Protein AF-A0A2V9TI73-F1 (afdb_monomer)

Solvent-accessible surface area (backbone atoms only — not comparable to full-atom values): 5571 Å² total; per-residue (Å²): 133,78,66,51,72,51,78,43,56,28,33,26,72,39,70,44,74,49,95,47,93,90,48,72,43,28,33,32,33,39,36,72,90,42,59,89,93,68,23,70,47,79,42,69,47,70,43,65,48,101,84,69,46,82,39,68,85,54,65,71,39,80,46,76,47,78,48,77,45,77,76,68,88,75,76,79,80,82,90,79,79,85,73,81,79,134

Foldseek 3Di:
DDKDKDKFKKFQADWADDPDPPDAIWTWIATPPDDPVPRIDIDRQWDADPVRDTDGDDHGDIDMDMDIDDDDPDDDPPPDDPDDDD

Sequence (86 aa):
MKRAHKTLRAKVRKIIRPAYPTQPEKAEISIDEADDLYREIRIENRLMDEKGKEARLKQGAEVEVQIEAIRKPQEARHENATLPLL

Radius of gyration: 20.2 Å; Cα contacts (8 Å, |Δi|>4): 136; chains: 1; bounding box: 63×37×34 Å

pLDDT: mean 87.52, std 14.77, range [51.0, 98.31]

Nearest PDB structures (foldseek):
  8hl4-assembly1_S28E  TM=5.177E-01  e=6.382E-01  Sulfolobus acidocaldarius DSM 639
  1x6o-assembly1_A  TM=5.753E-01  e=8.424E-01  Leishmania braziliensis
  1xtd-assembly1_A  TM=5.882E-01  e=1.552E+00  Leishmania mexicana
  6ip6-assembly1_2S  TM=1.530E-01  e=1.389E+00  Homo sapiens
  4h44-assembly1_C  TM=3.262E-01  e=9.172E+00  Nostoc sp. PCC 7120 = FACHB-418

Structure (mmCIF, N/CA/C/O backbone):
data_AF-A0A2V9TI73-F1
#
_entry.id   AF-A0A2V9TI73-F1
#
loop_
_atom_site.group_PDB
_atom_site.id
_atom_site.type_symbol
_atom_site.label_atom_id
_atom_site.label_alt_id
_atom_site.label_comp_id
_atom_site.label_asym_id
_atom_site.label_entity_id
_atom_site.label_seq_id
_atom_site.pdbx_PDB_ins_code
_atom_site.Cartn_x
_atom_site.Cartn_y
_atom_site.Cartn_z
_atom_site.occupancy
_atom_site.B_iso_or_equiv
_atom_site.auth_seq_id
_atom_site.auth_comp_id
_atom_site.auth_asym_id
_atom_site.auth_atom_id
_atom_site.pdbx_PDB_model_num
ATOM 1 N N . MET A 1 1 ? 19.196 18.977 -10.211 1.00 59.56 1 MET A N 1
ATOM 2 C CA . MET A 1 1 ? 19.279 17.497 -10.134 1.00 59.56 1 MET A CA 1
ATOM 3 C C . MET A 1 1 ? 18.170 16.908 -10.991 1.00 59.56 1 MET A C 1
ATOM 5 O O . MET A 1 1 ? 17.027 17.299 -10.796 1.00 59.56 1 MET A O 1
ATOM 9 N N . LYS A 1 2 ? 18.472 16.023 -11.950 1.00 63.78 2 LYS A N 1
ATOM 10 C CA . LYS A 1 2 ? 17.419 15.323 -12.708 1.00 63.78 2 LYS A CA 1
ATOM 11 C C . LYS A 1 2 ? 16.795 14.255 -11.800 1.00 63.78 2 LYS A C 1
ATOM 13 O O . LYS A 1 2 ? 17.514 13.364 -11.351 1.00 63.78 2 LYS A O 1
ATOM 18 N N . ARG A 1 3 ? 15.497 14.371 -11.511 1.00 79.31 3 ARG A N 1
ATOM 19 C CA . ARG A 1 3 ? 14.704 13.345 -10.816 1.00 79.31 3 ARG A CA 1
ATOM 20 C C . ARG A 1 3 ? 14.026 12.477 -11.870 1.00 79.31 3 ARG A C 1
ATOM 22 O O . ARG A 1 3 ? 13.408 13.015 -12.785 1.00 79.31 3 ARG A O 1
ATOM 29 N N . ALA A 1 4 ? 14.180 11.163 -11.772 1.00 88.75 4 ALA A N 1
ATOM 30 C CA . ALA A 1 4 ? 13.349 10.249 -12.548 1.00 88.75 4 ALA A CA 1
ATOM 31 C C . ALA A 1 4 ? 12.104 9.936 -11.715 1.00 88.75 4 ALA A C 1
ATOM 33 O O . ALA A 1 4 ? 12.226 9.733 -10.509 1.00 88.75 4 ALA A O 1
ATOM 34 N N . HIS A 1 5 ? 10.930 9.933 -12.340 1.00 93.69 5 HIS A N 1
ATOM 35 C CA . HIS A 1 5 ? 9.674 9.634 -11.663 1.00 93.69 5 HIS A CA 1
ATOM 36 C C . HIS A 1 5 ? 8.812 8.701 -12.514 1.00 93.69 5 HIS A C 1
ATOM 38 O O . HIS A 1 5 ? 8.959 8.665 -13.738 1.00 93.69 5 HIS A O 1
ATOM 44 N N . LYS A 1 6 ? 7.933 7.937 -11.864 1.00 94.38 6 LYS A N 1
ATOM 45 C CA . LYS A 1 6 ? 6.913 7.104 -12.512 1.00 94.38 6 LYS A CA 1
ATOM 46 C C . LYS A 1 6 ? 5.684 7.026 -11.609 1.00 94.38 6 LYS A C 1
ATOM 48 O O . LYS A 1 6 ? 5.838 6.792 -10.414 1.00 94.38 6 LYS A O 1
ATOM 53 N N . THR A 1 7 ? 4.496 7.178 -12.186 1.00 95.88 7 THR A N 1
ATOM 54 C CA . THR A 1 7 ? 3.217 6.934 -11.505 1.00 95.88 7 THR A CA 1
ATOM 55 C C . THR A 1 7 ? 2.637 5.622 -12.013 1.00 95.88 7 THR A C 1
ATOM 57 O O . THR A 1 7 ? 2.660 5.369 -13.219 1.00 95.88 7 THR A O 1
ATOM 60 N N . LEU A 1 8 ? 2.164 4.781 -11.100 1.00 95.75 8 LEU A N 1
ATOM 61 C CA . LEU A 1 8 ? 1.592 3.468 -11.388 1.00 95.75 8 LEU A CA 1
ATOM 62 C C . LEU A 1 8 ? 0.181 3.388 -10.824 1.00 95.75 8 LEU A C 1
ATOM 64 O O . LEU A 1 8 ? -0.077 3.908 -9.733 1.00 95.75 8 LEU A O 1
ATOM 68 N N . ARG A 1 9 ? -0.714 2.723 -11.553 1.00 97.44 9 ARG A N 1
ATOM 69 C CA . ARG A 1 9 ? -2.067 2.467 -11.066 1.00 97.44 9 ARG A CA 1
ATOM 70 C C . ARG A 1 9 ? -2.035 1.261 -10.153 1.00 97.44 9 ARG A C 1
ATOM 72 O O . ARG A 1 9 ? -1.280 0.309 -10.366 1.00 97.44 9 ARG A O 1
ATOM 79 N N . ALA A 1 10 ? -2.823 1.333 -9.096 1.00 97.44 10 ALA A N 1
ATOM 80 C CA . ALA A 1 10 ? -2.838 0.288 -8.107 1.00 97.44 10 ALA A CA 1
ATOM 81 C C . ALA A 1 10 ? -4.165 0.234 -7.362 1.00 97.44 10 ALA A C 1
ATOM 83 O O . ALA A 1 10 ? -4.934 1.193 -7.307 1.00 97.44 10 ALA A O 1
ATOM 84 N N . LYS A 1 11 ? -4.389 -0.903 -6.711 1.00 97.75 11 LYS A N 1
ATOM 85 C CA . LYS A 1 11 ? -5.596 -1.162 -5.939 1.00 97.75 11 LYS A CA 1
ATOM 86 C C . LYS A 1 11 ? -5.256 -1.724 -4.575 1.00 97.75 11 LYS A C 1
ATOM 88 O O . LYS A 1 11 ? -4.403 -2.602 -4.434 1.00 97.75 11 LYS A O 1
ATOM 93 N N . VAL A 1 12 ? -5.971 -1.268 -3.552 1.00 98.06 12 VAL A N 1
ATOM 94 C CA . VAL A 1 12 ? -5.862 -1.830 -2.203 1.00 98.06 12 VAL A CA 1
ATOM 95 C C . VAL A 1 12 ? -6.493 -3.221 -2.199 1.00 98.06 12 VAL A C 1
ATOM 97 O O . VAL A 1 12 ? -7.716 -3.366 -2.148 1.00 98.06 12 VAL A O 1
ATOM 100 N N . ARG A 1 13 ? -5.664 -4.264 -2.248 1.00 97.62 13 ARG A N 1
ATOM 101 C CA . ARG A 1 13 ? -6.105 -5.662 -2.301 1.00 97.62 13 ARG A CA 1
ATOM 102 C C . ARG A 1 13 ? -6.677 -6.112 -0.962 1.00 97.62 13 ARG A C 1
ATOM 104 O O . ARG A 1 13 ? -7.719 -6.766 -0.925 1.00 97.62 13 ARG A O 1
ATOM 111 N N . LYS A 1 14 ? -6.005 -5.765 0.139 1.00 97.69 14 LYS A N 1
ATOM 112 C CA . LYS A 1 14 ? -6.377 -6.222 1.480 1.00 97.69 14 LYS A CA 1
ATOM 113 C C . LYS A 1 14 ? -5.918 -5.254 2.562 1.00 97.69 14 LYS A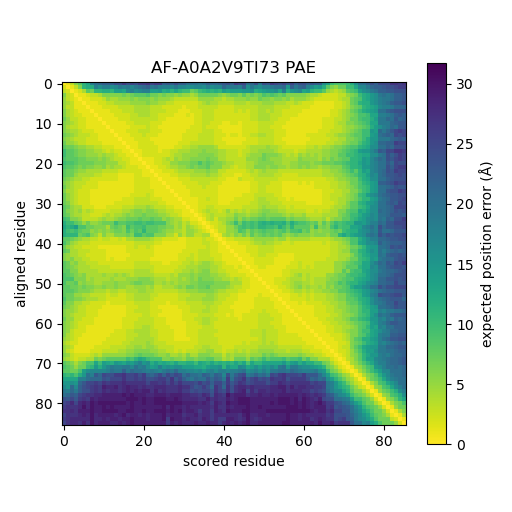 C 1
ATOM 115 O O . LYS A 1 14 ? -4.823 -4.704 2.500 1.00 97.69 14 LYS A O 1
ATOM 120 N N . ILE A 1 15 ? -6.740 -5.117 3.598 1.00 98.19 15 ILE A N 1
ATOM 121 C CA . ILE A 1 15 ? -6.326 -4.527 4.870 1.00 98.19 15 ILE A CA 1
ATOM 122 C C . ILE A 1 15 ? -5.901 -5.658 5.813 1.00 98.19 15 ILE A C 1
ATOM 124 O O . ILE A 1 15 ? -6.684 -6.557 6.130 1.00 98.19 15 ILE A O 1
ATOM 128 N N . ILE A 1 16 ? -4.637 -5.646 6.222 1.00 97.69 16 ILE A N 1
ATOM 129 C CA . ILE A 1 16 ? -4.031 -6.648 7.095 1.00 97.69 16 ILE A CA 1
ATOM 130 C C . ILE A 1 16 ? -4.105 -6.130 8.525 1.00 97.69 16 ILE A C 1
ATOM 132 O O . ILE A 1 16 ? -3.364 -5.224 8.912 1.00 97.69 16 ILE A O 1
ATOM 136 N N . ARG A 1 17 ? -4.991 -6.739 9.316 1.00 96.31 17 ARG A N 1
ATOM 137 C CA . ARG A 1 17 ? -5.068 -6.473 10.752 1.00 96.31 17 ARG A CA 1
ATOM 138 C C . ARG A 1 17 ? -3.820 -7.014 11.456 1.00 96.31 17 ARG A C 1
ATOM 140 O O . ARG A 1 17 ? -3.351 -8.097 11.095 1.00 96.31 17 ARG A O 1
ATOM 147 N N . PRO A 1 18 ? -3.290 -6.289 12.448 1.00 96.50 18 PRO A N 1
ATOM 148 C CA . PRO A 1 18 ? -2.133 -6.748 13.195 1.00 96.50 18 PRO A CA 1
ATOM 149 C C . PRO A 1 18 ? -2.493 -7.963 14.060 1.00 96.50 18 PRO A C 1
ATOM 151 O O .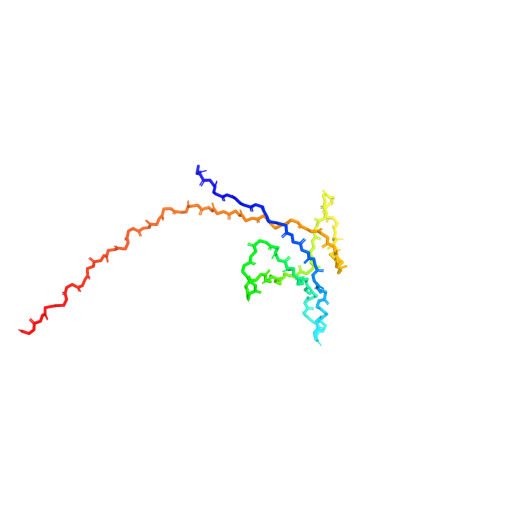 PRO A 1 18 ? -3.603 -8.058 14.582 1.00 96.50 18 PRO A O 1
ATOM 154 N N . ALA A 1 19 ? -1.539 -8.880 14.239 1.00 95.25 19 ALA A N 1
ATOM 155 C CA . ALA A 1 19 ? -1.702 -10.018 15.149 1.00 95.25 19 ALA A CA 1
ATOM 156 C C . ALA A 1 19 ? -1.589 -9.604 16.627 1.00 95.25 19 ALA A C 1
ATOM 158 O O . ALA A 1 19 ? -2.149 -10.260 17.501 1.00 95.25 19 ALA A O 1
ATOM 159 N N . TYR A 1 20 ? -0.880 -8.503 16.896 1.00 95.75 20 TYR A N 1
ATOM 160 C CA . TYR A 1 20 ? -0.646 -7.974 18.236 1.00 95.75 20 TYR A CA 1
ATOM 161 C C . TYR A 1 20 ? -1.070 -6.503 18.312 1.00 95.75 20 TYR A C 1
ATOM 163 O O . TYR A 1 20 ? -0.799 -5.763 17.367 1.00 95.75 20 TYR A O 1
ATOM 171 N N . PRO A 1 21 ? -1.645 -6.034 19.436 1.00 92.69 21 PRO A N 1
ATOM 172 C CA . PRO A 1 21 ? -2.087 -4.642 19.585 1.00 92.69 21 PRO A CA 1
ATOM 173 C C . PRO A 1 21 ? -0.982 -3.591 19.408 1.00 92.69 21 PRO A C 1
ATOM 175 O O . PRO A 1 21 ? -1.271 -2.433 19.131 1.00 92.69 21 PRO A O 1
ATOM 178 N N . THR A 1 22 ? 0.281 -3.982 19.580 1.00 95.19 22 THR A N 1
ATOM 179 C CA . THR A 1 22 ? 1.451 -3.107 19.426 1.00 95.19 22 THR A CA 1
ATOM 180 C C . THR A 1 22 ? 1.875 -2.904 17.973 1.00 95.19 22 THR A C 1
ATOM 182 O O . THR A 1 22 ? 2.736 -2.070 17.706 1.00 95.19 22 THR A O 1
ATOM 185 N N . GLN A 1 23 ? 1.311 -3.664 17.031 1.00 95.75 23 GLN A N 1
ATOM 186 C CA . GLN A 1 23 ? 1.663 -3.577 15.618 1.00 95.75 23 GLN A CA 1
ATOM 187 C C . GLN A 1 23 ? 0.639 -2.737 14.843 1.00 95.75 23 GLN A C 1
ATOM 189 O O . GLN A 1 23 ? -0.558 -2.800 15.127 1.00 95.75 23 GLN A O 1
ATOM 194 N N . PRO A 1 24 ? 1.080 -1.977 13.828 1.00 95.50 24 PRO A N 1
ATOM 195 C CA . PRO A 1 24 ? 0.178 -1.209 12.987 1.00 95.50 24 PRO A CA 1
ATOM 196 C C . PRO A 1 24 ? -0.573 -2.105 11.994 1.00 95.50 24 PRO A C 1
ATOM 198 O O . PRO A 1 24 ? -0.044 -3.094 11.480 1.00 95.50 24 PRO A O 1
ATOM 201 N N . GLU A 1 25 ? -1.803 -1.709 11.673 1.00 97.25 25 GLU A N 1
ATOM 202 C CA . GLU A 1 25 ? -2.527 -2.213 10.504 1.00 97.25 25 GLU A CA 1
ATOM 203 C C . GLU A 1 25 ? -1.776 -1.848 9.216 1.00 97.25 25 GLU A C 1
ATOM 205 O O . GLU A 1 25 ? -1.266 -0.731 9.079 1.00 97.25 25 GLU A O 1
ATOM 210 N N . LYS A 1 26 ? -1.732 -2.774 8.254 1.00 98.19 26 LYS A N 1
ATOM 211 C CA . LYS A 1 26 ? -1.087 -2.557 6.954 1.00 98.19 26 LYS A CA 1
ATOM 212 C C . LYS A 1 26 ? -2.087 -2.615 5.810 1.00 98.19 26 LYS A C 1
ATOM 214 O O . LYS A 1 26 ? -3.014 -3.421 5.832 1.00 98.19 26 LYS A O 1
ATOM 219 N N . ALA A 1 27 ? -1.865 -1.799 4.789 1.00 98.25 27 ALA A N 1
ATOM 220 C CA . ALA A 1 27 ? -2.541 -1.913 3.506 1.00 98.25 27 ALA A CA 1
ATOM 221 C C . ALA A 1 27 ? -1.642 -2.696 2.544 1.00 98.25 27 ALA A C 1
ATOM 223 O O . ALA A 1 27 ? -0.475 -2.349 2.358 1.00 98.25 27 ALA A O 1
ATOM 224 N N . GLU A 1 28 ? -2.184 -3.757 1.955 1.00 98.06 28 GLU A N 1
ATOM 225 C CA . GLU A 1 28 ? -1.588 -4.465 0.825 1.00 98.06 28 GLU A CA 1
ATOM 226 C C . GLU A 1 28 ? -2.141 -3.871 -0.468 1.00 98.06 28 GLU A C 1
ATOM 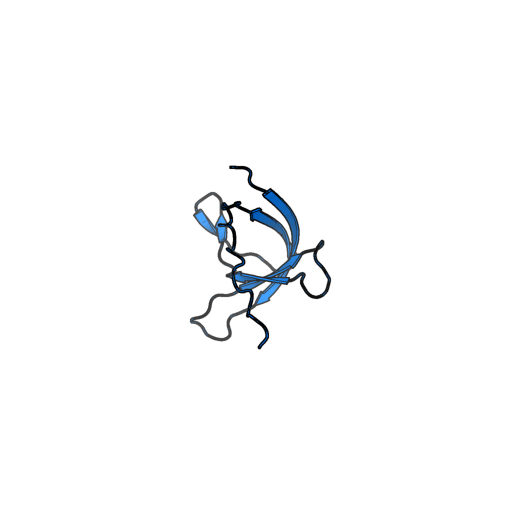228 O O . GLU A 1 28 ? -3.357 -3.839 -0.680 1.00 98.06 28 GLU A O 1
ATOM 233 N N . ILE A 1 29 ? -1.242 -3.379 -1.311 1.00 97.56 29 ILE A N 1
ATOM 234 C CA . ILE A 1 29 ? -1.546 -2.665 -2.546 1.00 97.56 29 ILE A CA 1
ATOM 235 C C . ILE A 1 29 ? -0.966 -3.477 -3.702 1.00 97.56 29 ILE A C 1
ATOM 237 O O . ILE A 1 29 ? 0.220 -3.802 -3.694 1.00 97.56 29 ILE A O 1
ATOM 241 N N . SER A 1 30 ? -1.810 -3.808 -4.675 1.00 97.00 30 SER A N 1
ATOM 242 C CA . SER A 1 30 ? -1.430 -4.486 -5.914 1.00 97.00 30 SER A CA 1
ATOM 243 C C . SER A 1 30 ? -1.231 -3.450 -7.010 1.00 97.00 30 SER A C 1
ATOM 245 O O . SER A 1 30 ? -2.126 -2.639 -7.230 1.00 97.00 30 SER A O 1
ATOM 247 N N . ILE A 1 31 ? -0.089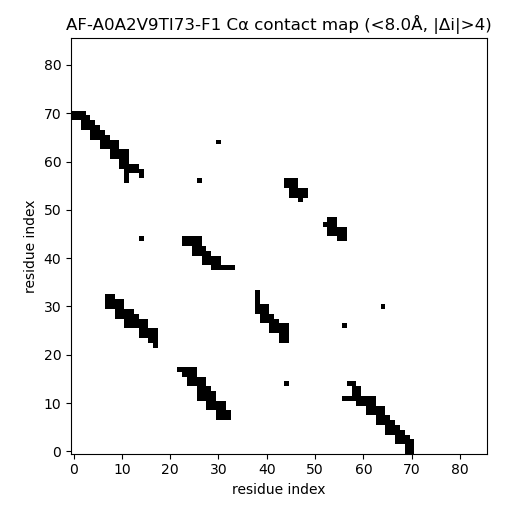 -3.492 -7.687 1.00 97.00 31 ILE A N 1
ATOM 248 C CA . ILE A 1 31 ? 0.276 -2.596 -8.786 1.00 97.00 31 ILE A CA 1
ATOM 249 C C . ILE A 1 31 ? -0.076 -3.264 -10.118 1.00 97.00 31 ILE A C 1
ATOM 251 O O . ILE A 1 31 ? 0.312 -4.405 -10.364 1.00 97.00 31 ILE A O 1
ATOM 255 N N . ASP A 1 32 ? -0.796 -2.564 -10.987 1.00 93.31 32 ASP A N 1
ATOM 256 C CA . ASP A 1 32 ? -1.340 -3.169 -12.207 1.00 93.31 32 ASP A CA 1
ATOM 257 C C . ASP A 1 32 ? -0.255 -3.439 -13.256 1.00 93.31 32 ASP A C 1
ATOM 259 O O . ASP A 1 32 ? -0.280 -4.465 -13.931 1.00 93.31 32 ASP A O 1
ATOM 263 N N . GLU A 1 33 ? 0.719 -2.534 -13.386 1.00 93.06 33 GLU A N 1
ATOM 264 C CA . GLU A 1 33 ? 1.781 -2.614 -14.395 1.00 93.06 33 GLU A CA 1
ATOM 265 C C . GLU A 1 33 ? 3.032 -3.396 -13.947 1.00 93.06 33 GLU A C 1
ATOM 267 O O . GLU A 1 33 ? 4.054 -3.360 -14.637 1.00 93.06 33 GLU A O 1
ATOM 272 N N . ALA A 1 34 ? 2.998 -4.041 -12.778 1.00 91.12 34 ALA A N 1
ATOM 273 C CA . ALA A 1 34 ? 4.123 -4.805 -12.240 1.00 91.12 34 ALA A CA 1
ATOM 274 C C . ALA A 1 34 ? 3.997 -6.304 -12.546 1.00 91.12 34 ALA A C 1
ATOM 276 O O . ALA A 1 34 ? 2.892 -6.833 -12.668 1.00 91.12 34 ALA A O 1
ATOM 277 N N . ASP A 1 35 ? 5.144 -6.987 -12.626 1.00 89.25 35 ASP A N 1
ATOM 278 C CA . ASP A 1 35 ? 5.201 -8.427 -12.876 1.00 89.25 35 ASP A CA 1
ATOM 279 C C . ASP A 1 35 ? 4.396 -9.213 -11.841 1.00 89.25 35 ASP A C 1
ATOM 281 O O . ASP A 1 35 ? 4.403 -8.907 -10.645 1.00 89.25 35 ASP A O 1
ATOM 285 N N . ASP A 1 36 ? 3.746 -10.280 -12.302 1.00 80.50 36 ASP A N 1
ATOM 286 C CA . ASP A 1 36 ? 2.706 -10.969 -11.547 1.00 80.50 36 ASP A CA 1
ATOM 287 C C . ASP A 1 36 ? 3.128 -11.427 -10.143 1.00 80.50 36 ASP A C 1
ATOM 289 O O . ASP A 1 36 ? 2.322 -11.358 -9.212 1.00 80.50 36 ASP A O 1
ATOM 293 N N . LEU A 1 37 ? 4.384 -11.858 -9.997 1.00 85.00 37 LEU A N 1
ATOM 294 C CA . LEU A 1 37 ? 4.970 -12.357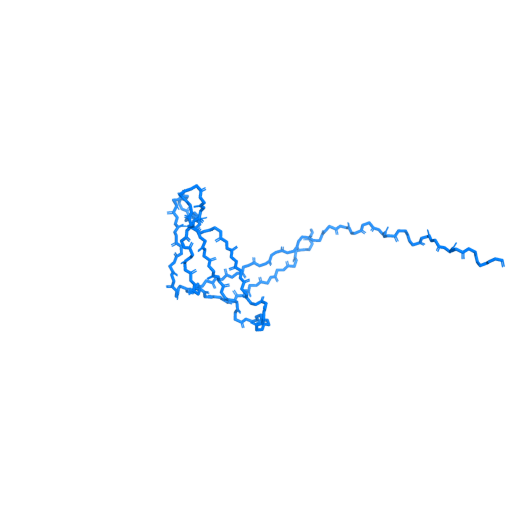 -8.749 1.00 85.00 37 LEU A CA 1
ATOM 295 C C . LEU A 1 37 ? 5.484 -11.250 -7.813 1.00 85.00 37 LEU A C 1
ATOM 297 O O . LEU A 1 37 ? 5.767 -11.525 -6.649 1.00 85.00 37 LEU A O 1
ATOM 301 N N . TYR A 1 38 ? 5.611 -10.013 -8.301 1.00 84.44 38 TYR A N 1
ATOM 302 C CA . TYR A 1 38 ? 6.285 -8.907 -7.607 1.00 84.44 38 TYR A CA 1
ATOM 303 C C . TYR A 1 38 ? 5.464 -7.612 -7.576 1.00 84.44 38 TYR A C 1
ATOM 305 O O . TYR A 1 38 ? 6.004 -6.532 -7.342 1.00 84.44 38 TYR A O 1
ATOM 313 N N . ARG A 1 39 ? 4.150 -7.704 -7.791 1.00 91.50 39 ARG A N 1
ATOM 314 C CA . ARG A 1 39 ? 3.269 -6.534 -7.885 1.00 91.50 39 ARG A CA 1
ATOM 315 C C . ARG A 1 39 ? 2.784 -5.954 -6.557 1.00 91.50 39 ARG A C 1
ATOM 317 O O . ARG A 1 39 ? 2.059 -4.964 -6.561 1.00 91.50 39 ARG A O 1
ATOM 324 N N . GLU A 1 40 ? 3.108 -6.584 -5.433 1.00 93.38 40 GLU A N 1
ATOM 325 C CA . GLU A 1 40 ? 2.512 -6.253 -4.137 1.00 93.38 40 GLU A CA 1
ATOM 326 C C . GLU A 1 40 ? 3.444 -5.434 -3.250 1.00 93.38 40 GLU A C 1
ATOM 328 O O . GLU A 1 40 ? 4.587 -5.812 -2.993 1.00 93.38 40 GLU A O 1
ATOM 333 N N . ILE A 1 41 ? 2.910 -4.345 -2.698 1.00 94.75 41 ILE A N 1
ATOM 334 C CA . ILE A 1 41 ? 3.563 -3.561 -1.650 1.00 94.75 41 ILE A CA 1
ATOM 335 C C . ILE A 1 41 ? 2.699 -3.553 -0.39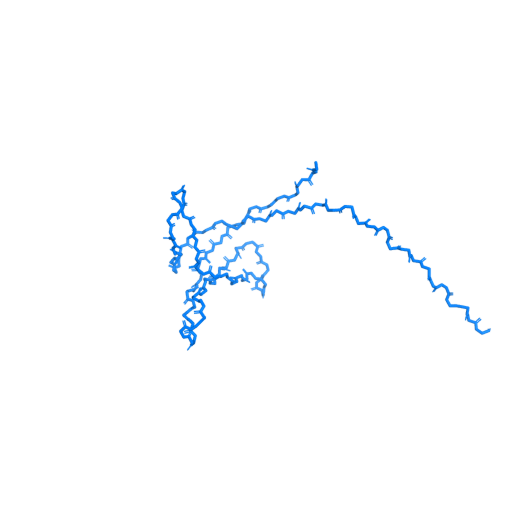0 1.00 94.75 41 ILE A C 1
ATOM 337 O O . ILE A 1 41 ? 1.470 -3.504 -0.452 1.00 94.75 41 ILE A O 1
ATOM 341 N N . ARG A 1 42 ? 3.347 -3.592 0.778 1.00 96.25 42 ARG A N 1
ATOM 342 C CA . ARG A 1 42 ? 2.682 -3.485 2.081 1.00 96.25 42 ARG A CA 1
ATOM 343 C C . ARG A 1 42 ? 3.214 -2.280 2.832 1.00 96.25 42 ARG A C 1
ATOM 345 O O . ARG A 1 42 ? 4.387 -2.252 3.194 1.00 96.25 42 ARG A O 1
ATOM 352 N N . ILE A 1 43 ? 2.334 -1.327 3.108 1.00 96.12 43 ILE A N 1
ATOM 353 C CA . ILE A 1 43 ? 2.649 -0.121 3.878 1.00 96.12 43 ILE A CA 1
ATOM 354 C C . ILE A 1 43 ? 1.798 -0.075 5.141 1.00 96.12 43 ILE A C 1
ATOM 356 O O . ILE A 1 43 ? 0.726 -0.679 5.192 1.00 96.12 43 ILE A O 1
ATOM 360 N N . GLU A 1 44 ? 2.253 0.638 6.168 1.00 97.56 44 GLU A N 1
ATOM 361 C CA . GLU A 1 44 ? 1.369 0.984 7.281 1.00 97.56 44 GLU A CA 1
ATOM 362 C C . GLU A 1 44 ? 0.178 1.770 6.738 1.00 97.56 44 GLU A C 1
ATOM 364 O O . GLU A 1 44 ? 0.343 2.731 5.986 1.00 97.56 44 GLU A O 1
ATOM 369 N N . ASN A 1 45 ? -1.033 1.354 7.099 1.00 97.56 45 ASN A N 1
ATOM 370 C CA . ASN A 1 45 ? -2.242 2.025 6.651 1.00 97.56 45 ASN A CA 1
ATOM 371 C C . ASN A 1 45 ? -2.456 3.286 7.482 1.00 97.56 45 ASN A C 1
ATOM 373 O O . ASN A 1 45 ? -3.434 3.357 8.203 1.00 97.56 45 ASN A O 1
ATOM 377 N N . ARG A 1 46 ? -1.526 4.237 7.489 1.00 96.06 46 ARG A N 1
ATOM 378 C CA . ARG A 1 46 ? -1.635 5.478 8.257 1.00 96.06 46 ARG A CA 1
ATOM 379 C C . ARG A 1 46 ? -1.198 6.630 7.370 1.00 96.06 46 ARG A C 1
ATOM 381 O O . ARG A 1 46 ? -0.010 6.815 7.132 1.00 96.06 46 ARG A O 1
ATOM 388 N N . LEU A 1 47 ? -2.175 7.372 6.864 1.00 94.75 47 LEU A N 1
ATOM 389 C CA . LEU A 1 47 ? -1.964 8.488 5.949 1.00 94.75 47 LEU A CA 1
ATOM 390 C C . LEU A 1 47 ? -2.392 9.790 6.617 1.00 94.75 47 LEU A C 1
ATOM 392 O O . LEU A 1 47 ? -3.113 9.775 7.614 1.00 94.75 47 LEU A O 1
ATOM 396 N N . MET A 1 48 ? -1.969 10.910 6.045 1.00 96.31 48 MET A N 1
ATOM 397 C CA . MET A 1 48 ? -2.494 12.227 6.387 1.00 96.31 48 MET A CA 1
ATOM 398 C C . MET A 1 48 ? -3.185 12.818 5.166 1.00 96.31 48 MET A C 1
ATOM 400 O O . MET A 1 48 ? -2.674 12.700 4.053 1.00 96.31 48 MET A O 1
ATOM 404 N N . ASP A 1 49 ? -4.353 13.415 5.374 1.00 93.19 49 ASP A N 1
ATOM 405 C CA . ASP A 1 49 ? -5.020 14.204 4.344 1.00 93.19 49 ASP A CA 1
ATOM 406 C C . ASP A 1 49 ? -4.384 15.599 4.200 1.00 93.19 49 ASP A C 1
ATOM 408 O O . ASP A 1 49 ? -3.463 15.973 4.931 1.00 93.19 49 ASP A O 1
ATOM 412 N N . GLU A 1 50 ? -4.895 16.397 3.263 1.00 94.12 50 GLU A N 1
ATOM 413 C CA . GLU A 1 50 ? -4.417 17.760 2.984 1.00 94.12 50 GLU A CA 1
ATOM 414 C C . GLU A 1 50 ? -4.509 18.709 4.192 1.00 94.12 50 GLU A C 1
ATOM 416 O O . GLU A 1 50 ? -3.857 19.751 4.220 1.00 94.12 50 GLU A O 1
ATOM 421 N N . LYS A 1 51 ? -5.317 18.363 5.201 1.00 95.56 51 LYS A N 1
ATOM 422 C CA . LYS A 1 51 ? -5.496 19.128 6.441 1.00 95.56 51 LYS A CA 1
ATOM 423 C C . LYS A 1 51 ? -4.666 18.558 7.596 1.00 95.56 51 LY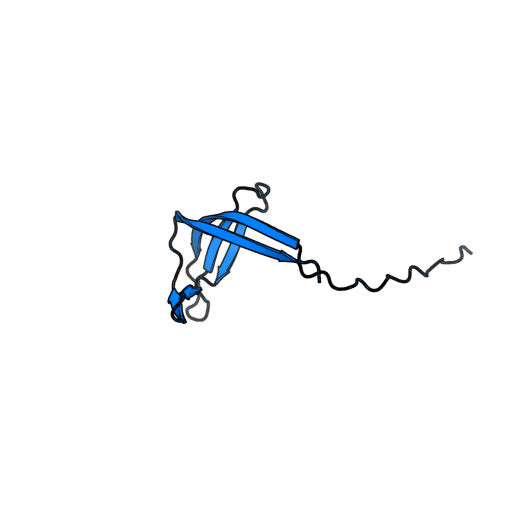S A C 1
ATOM 425 O O . LYS A 1 51 ? -4.802 19.025 8.725 1.00 95.56 51 LYS A O 1
ATOM 430 N N . GLY A 1 52 ? -3.831 17.550 7.336 1.00 94.38 52 GLY A N 1
ATOM 431 C CA . GLY A 1 52 ? -3.020 16.865 8.340 1.00 94.38 52 GLY A CA 1
ATOM 432 C C . GLY A 1 52 ? -3.813 15.915 9.241 1.00 94.38 52 GLY A C 1
ATOM 433 O O . GLY A 1 52 ? -3.293 15.473 10.266 1.00 94.38 52 GLY A O 1
ATOM 434 N N . LYS A 1 53 ? -5.070 15.594 8.906 1.00 96.75 53 LYS A N 1
ATOM 435 C CA . LYS A 1 53 ? -5.871 14.635 9.672 1.00 96.75 53 LYS A CA 1
ATOM 436 C C . LYS A 1 53 ? -5.529 13.215 9.241 1.00 96.75 53 LYS A C 1
ATOM 438 O O . LYS A 1 53 ? -5.341 12.934 8.060 1.00 96.75 53 LYS A O 1
ATOM 443 N N . GLU A 1 54 ? -5.489 12.303 10.211 1.00 96.12 54 GLU A N 1
ATOM 444 C CA . GLU A 1 54 ? -5.248 10.893 9.925 1.00 96.12 54 GLU A CA 1
ATOM 445 C C . GLU A 1 54 ? -6.354 10.304 9.035 1.00 96.12 54 GLU A C 1
ATOM 447 O O . GLU A 1 54 ? -7.550 10.426 9.320 1.00 96.12 54 GLU A O 1
ATOM 452 N N . ALA A 1 55 ? -5.923 9.627 7.975 1.00 95.62 55 ALA A N 1
ATOM 453 C CA . ALA A 1 55 ? -6.751 8.912 7.024 1.00 95.62 55 ALA A CA 1
ATOM 454 C C . ALA A 1 55 ? -6.285 7.455 6.892 1.00 95.62 55 ALA A C 1
ATOM 456 O O . ALA A 1 55 ? -5.131 7.105 7.160 1.00 95.62 55 ALA A O 1
ATOM 457 N N . ARG A 1 56 ? -7.214 6.592 6.476 1.00 96.50 56 ARG A N 1
ATOM 458 C CA . ARG A 1 56 ? -7.013 5.151 6.299 1.00 96.50 56 ARG A CA 1
ATOM 459 C C . ARG A 1 56 ? -7.534 4.743 4.924 1.00 96.50 56 ARG A C 1
ATOM 461 O O . ARG A 1 56 ? -8.633 5.141 4.534 1.00 96.50 56 ARG A O 1
ATOM 468 N N . LEU A 1 57 ? -6.770 3.924 4.212 1.00 97.31 57 LEU A N 1
ATOM 469 C CA . LEU A 1 57 ? -7.209 3.257 2.992 1.00 97.31 57 LEU A CA 1
ATOM 470 C C . LEU A 1 57 ? -8.246 2.181 3.316 1.00 97.31 57 LEU A C 1
ATOM 472 O O . LEU A 1 57 ? -8.253 1.598 4.404 1.00 97.31 57 LEU A O 1
ATOM 476 N N . LYS A 1 58 ? -9.105 1.898 2.336 1.00 97.75 58 LYS A N 1
ATOM 477 C CA . LYS A 1 58 ? -10.117 0.840 2.394 1.00 97.75 58 LYS A CA 1
ATOM 478 C C . LYS A 1 58 ? -9.823 -0.203 1.328 1.00 97.75 58 LYS A C 1
ATOM 480 O O . LYS A 1 58 ? -9.338 0.132 0.251 1.00 97.75 58 LYS A O 1
ATOM 485 N N . GLN A 1 59 ? -10.151 -1.459 1.617 1.00 98.31 59 GLN A N 1
ATOM 486 C CA . GLN A 1 59 ? -10.072 -2.526 0.624 1.00 98.31 59 GLN A CA 1
ATOM 487 C C . GLN A 1 59 ? -10.891 -2.164 -0.623 1.00 98.31 59 GLN A C 1
ATOM 489 O O . GLN A 1 59 ? -12.012 -1.671 -0.514 1.00 98.31 59 GLN A O 1
ATOM 494 N N . GLY A 1 60 ? -10.318 -2.415 -1.798 1.00 97.88 60 GLY A N 1
ATOM 495 C CA . GLY A 1 60 ? -10.909 -2.121 -3.098 1.00 97.88 60 GLY A CA 1
ATOM 496 C C . GLY A 1 60 ? -10.711 -0.687 -3.591 1.00 97.88 60 GLY A C 1
ATOM 497 O O . GLY A 1 60 ? -11.079 -0.418 -4.730 1.00 97.88 60 GLY A O 1
ATOM 498 N N . ALA A 1 61 ? -10.136 0.211 -2.784 1.00 98.00 61 ALA A N 1
ATOM 499 C CA . ALA A 1 61 ? -9.850 1.574 -3.215 1.00 98.00 61 ALA A CA 1
ATOM 500 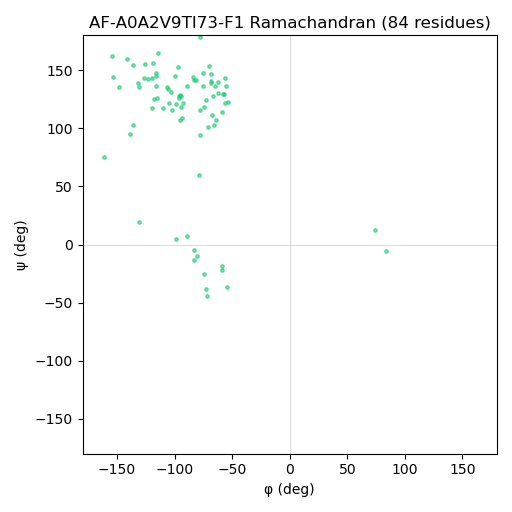C C . ALA A 1 61 ? -8.804 1.595 -4.341 1.00 98.00 61 ALA A C 1
ATOM 502 O O . ALA A 1 61 ? -7.788 0.900 -4.255 1.00 98.00 61 ALA A O 1
ATOM 503 N N . GLU A 1 62 ? -9.063 2.413 -5.358 1.00 98.12 62 GLU A N 1
ATOM 504 C CA . GLU A 1 62 ? -8.085 2.775 -6.385 1.00 98.12 62 GLU A CA 1
ATOM 505 C C . GLU A 1 62 ? -7.098 3.789 -5.797 1.00 98.12 62 GLU A C 1
ATOM 507 O O . GLU A 1 62 ? -7.501 4.714 -5.084 1.00 98.12 62 GLU A O 1
ATOM 512 N N . VAL A 1 63 ? -5.810 3.603 -6.069 1.00 95.94 63 VAL A N 1
ATOM 513 C CA . VAL A 1 63 ? -4.728 4.475 -5.600 1.00 95.94 63 VAL A CA 1
ATOM 514 C C . VAL A 1 63 ? -3.667 4.649 -6.687 1.00 95.94 63 VAL A C 1
ATOM 516 O O . VAL A 1 63 ? -3.538 3.832 -7.597 1.00 95.94 63 VAL A O 1
ATOM 519 N N . GLU A 1 64 ? -2.867 5.705 -6.567 1.00 96.44 64 GLU A N 1
ATOM 520 C CA . GLU A 1 64 ? -1.668 5.901 -7.380 1.00 96.44 64 GLU A CA 1
ATOM 521 C C . GLU A 1 64 ? -0.416 5.652 -6.539 1.00 96.44 64 GLU A C 1
ATOM 523 O O . GLU A 1 64 ? -0.295 6.142 -5.414 1.00 96.44 64 GLU A O 1
ATOM 528 N N . VAL A 1 65 ? 0.543 4.915 -7.097 1.00 94.56 65 VAL A N 1
ATOM 529 C CA . VAL A 1 65 ? 1.878 4.754 -6.515 1.00 94.56 65 VAL A CA 1
ATOM 530 C C . VAL A 1 65 ? 2.847 5.642 -7.283 1.00 94.56 65 VAL A C 1
ATOM 532 O O . VAL A 1 65 ? 3.096 5.421 -8.468 1.00 94.56 65 VAL A O 1
ATOM 535 N N . GLN A 1 66 ? 3.411 6.638 -6.604 1.00 94.44 66 GLN A N 1
ATOM 536 C CA . GLN A 1 66 ? 4.423 7.531 -7.162 1.00 94.44 66 GLN A CA 1
ATOM 537 C C . GLN A 1 66 ? 5.819 7.082 -6.727 1.00 94.44 66 GLN A C 1
ATOM 539 O O . GLN A 1 66 ? 6.127 7.002 -5.539 1.00 94.44 66 GLN A O 1
ATOM 544 N N . ILE A 1 67 ? 6.672 6.788 -7.704 1.00 91.75 67 ILE A N 1
ATOM 545 C CA . ILE A 1 67 ? 8.071 6.419 -7.497 1.00 91.75 67 ILE A CA 1
ATOM 546 C C . ILE A 1 67 ? 8.932 7.611 -7.889 1.00 91.75 67 ILE A C 1
ATOM 548 O O . ILE A 1 67 ? 8.902 8.033 -9.044 1.00 91.75 67 ILE A O 1
ATOM 552 N N . GLU A 1 68 ? 9.744 8.109 -6.958 1.00 91.94 68 GLU A N 1
ATOM 553 C CA . GLU A 1 68 ? 10.754 9.135 -7.217 1.00 91.94 68 GLU A CA 1
ATOM 554 C C . GLU A 1 68 ? 12.164 8.582 -6.995 1.00 91.94 68 GLU A C 1
ATOM 556 O O . GLU A 1 68 ? 12.498 8.074 -5.925 1.00 91.94 68 GLU A O 1
ATOM 561 N N . ALA A 1 69 ? 13.027 8.725 -8.000 1.00 89.69 69 ALA A N 1
ATOM 562 C CA . ALA A 1 69 ? 14.432 8.355 -7.923 1.00 89.69 69 ALA A CA 1
ATOM 563 C C . ALA A 1 69 ? 15.321 9.603 -7.933 1.00 89.69 69 ALA A C 1
ATOM 565 O O . ALA A 1 69 ? 15.394 10.360 -8.912 1.00 89.69 69 ALA A O 1
ATOM 566 N N . ILE A 1 70 ? 16.054 9.778 -6.836 1.00 86.62 70 ILE A N 1
ATOM 567 C CA . ILE A 1 70 ? 17.069 10.816 -6.687 1.00 86.62 70 ILE A CA 1
ATOM 568 C C . ILE A 1 70 ? 18.415 10.209 -7.078 1.00 86.62 70 ILE A C 1
ATOM 570 O O . ILE A 1 70 ? 18.972 9.387 -6.351 1.00 86.62 70 ILE A O 1
ATOM 574 N N . ARG A 1 71 ? 18.965 10.620 -8.226 1.00 79.31 71 ARG A N 1
ATOM 575 C CA . ARG A 1 71 ? 20.326 10.225 -8.612 1.00 79.31 71 ARG A CA 1
ATOM 576 C C . ARG A 1 71 ? 21.327 10.874 -7.659 1.00 79.31 71 ARG A C 1
ATOM 578 O O . ARG A 1 71 ? 21.513 12.091 -7.702 1.00 79.31 71 ARG A O 1
ATOM 585 N N . LYS A 1 72 ? 21.980 10.064 -6.828 1.00 74.94 72 LYS A N 1
ATOM 586 C CA . LYS A 1 72 ? 23.254 10.436 -6.208 1.00 74.94 72 LYS A CA 1
ATOM 587 C C . LYS A 1 72 ? 24.381 10.107 -7.197 1.00 74.94 72 LYS A C 1
ATOM 589 O O . LYS A 1 72 ? 24.243 9.120 -7.923 1.00 74.94 72 LYS A O 1
ATOM 594 N N . PRO A 1 73 ? 25.457 10.910 -7.275 1.00 69.25 73 PRO A N 1
ATOM 595 C CA . PRO A 1 73 ? 26.664 10.492 -7.975 1.00 69.25 73 PRO A CA 1
ATOM 596 C C . PRO A 1 73 ? 27.098 9.146 -7.397 1.00 69.25 73 PRO A C 1
ATOM 598 O O . PRO A 1 73 ? 27.253 9.016 -6.185 1.00 69.25 73 PRO A O 1
ATOM 601 N N . GLN A 1 74 ? 27.205 8.131 -8.245 1.00 64.81 74 GLN A N 1
ATOM 602 C CA . GLN A 1 74 ? 27.792 6.867 -7.839 1.00 64.81 74 GLN A CA 1
ATOM 603 C C . GLN A 1 74 ? 29.303 7.095 -7.835 1.00 64.81 74 GLN A C 1
ATOM 605 O O . GLN A 1 74 ? 29.866 7.421 -8.880 1.00 64.81 74 GLN A O 1
ATOM 610 N N . GLU A 1 75 ? 29.948 7.006 -6.670 1.00 65.38 75 GLU A N 1
ATOM 611 C CA . GLU A 1 75 ? 31.409 6.963 -6.624 1.00 65.38 75 GLU A CA 1
ATOM 612 C C . GLU A 1 75 ? 31.857 5.771 -7.471 1.00 65.38 75 GLU A C 1
ATOM 614 O O . GLU A 1 75 ? 31.302 4.671 -7.359 1.00 65.38 75 GLU A O 1
ATOM 619 N N . ALA A 1 76 ? 32.795 6.008 -8.389 1.00 59.69 76 ALA A N 1
ATOM 620 C CA . ALA A 1 76 ? 33.326 4.953 -9.231 1.00 59.69 76 ALA A CA 1
ATOM 621 C C . ALA A 1 76 ? 33.867 3.843 -8.322 1.00 59.69 76 ALA A C 1
ATOM 623 O O . ALA A 1 76 ? 34.735 4.088 -7.483 1.00 59.69 76 ALA A O 1
ATOM 624 N N . ARG A 1 77 ? 33.354 2.616 -8.469 1.00 59.28 77 ARG A N 1
ATOM 625 C CA . ARG A 1 77 ? 34.028 1.450 -7.895 1.00 59.28 77 ARG A CA 1
ATOM 626 C C . ARG A 1 77 ? 35.421 1.408 -8.518 1.00 59.28 77 ARG A C 1
ATOM 628 O O . ARG A 1 77 ? 35.536 1.205 -9.723 1.00 59.28 77 ARG A O 1
ATOM 635 N N . HIS A 1 78 ? 36.458 1.610 -7.711 1.00 55.09 78 HIS A N 1
ATOM 636 C CA . HIS A 1 78 ? 37.817 1.274 -8.110 1.00 55.09 78 HIS A CA 1
ATOM 637 C C . HIS A 1 78 ? 37.896 -0.246 -8.260 1.00 55.09 78 HIS A C 1
ATOM 639 O O . HIS A 1 78 ? 37.936 -0.982 -7.276 1.00 55.09 78 HIS A O 1
ATOM 645 N N . GLU A 1 79 ? 37.874 -0.715 -9.500 1.00 56.72 79 GLU A N 1
ATOM 646 C CA . GLU A 1 79 ? 38.190 -2.093 -9.844 1.00 56.72 79 GLU A CA 1
ATOM 647 C C . GLU A 1 79 ? 39.719 -2.227 -9.814 1.00 56.72 79 GLU A C 1
ATOM 649 O O . GLU A 1 79 ? 40.404 -1.856 -10.757 1.00 56.72 79 GLU A O 1
ATOM 654 N N . ASN A 1 80 ? 40.270 -2.663 -8.681 1.00 58.8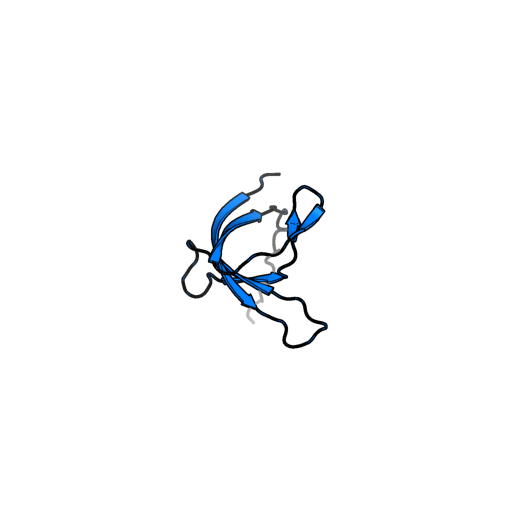4 80 ASN A N 1
ATOM 655 C CA . ASN A 1 80 ? 41.680 -3.032 -8.560 1.00 58.84 80 ASN A CA 1
ATOM 656 C C . ASN A 1 80 ? 41.791 -4.297 -7.708 1.00 58.84 80 ASN A C 1
ATOM 658 O O . ASN A 1 80 ? 41.847 -4.217 -6.483 1.00 58.84 80 ASN A O 1
ATOM 662 N N . ALA A 1 81 ? 41.844 -5.455 -8.363 1.00 51.38 81 ALA A N 1
ATOM 663 C CA . ALA A 1 81 ? 42.519 -6.640 -7.839 1.00 51.38 81 ALA A CA 1
ATOM 664 C C . ALA A 1 81 ? 42.810 -7.616 -8.988 1.00 51.38 81 ALA A C 1
ATOM 666 O O . ALA A 1 81 ? 42.159 -8.648 -9.139 1.00 51.38 81 ALA A O 1
ATOM 667 N N . THR A 1 82 ? 43.813 -7.294 -9.802 1.00 51.00 82 THR A N 1
ATOM 668 C CA . THR A 1 82 ? 44.560 -8.330 -10.520 1.00 51.00 82 THR A CA 1
ATOM 669 C C . THR A 1 82 ? 45.267 -9.171 -9.458 1.00 51.00 82 THR A C 1
ATOM 671 O O . THR A 1 82 ? 46.210 -8.700 -8.825 1.00 51.00 82 THR A O 1
ATOM 674 N N . LEU A 1 83 ? 44.797 -10.393 -9.210 1.00 57.78 83 LEU A N 1
ATOM 675 C CA . LEU A 1 83 ? 45.599 -11.395 -8.506 1.00 57.78 83 LEU A CA 1
ATOM 676 C C . LEU A 1 83 ? 46.684 -11.871 -9.485 1.00 57.78 83 LEU A C 1
ATOM 678 O O . LEU A 1 83 ? 46.322 -12.302 -10.584 1.00 57.78 83 LEU A O 1
ATOM 682 N N . PRO A 1 84 ? 47.986 -11.803 -9.155 1.00 52.50 84 PRO A N 1
ATOM 683 C CA . PRO A 1 84 ? 48.978 -12.480 -9.973 1.00 52.50 84 PRO A CA 1
ATOM 684 C C . PRO A 1 84 ? 48.748 -13.993 -9.840 1.00 52.50 84 PRO A C 1
ATOM 686 O O . PRO A 1 84 ? 48.639 -14.519 -8.731 1.00 52.50 84 PRO A O 1
ATOM 689 N N . LEU A 1 85 ? 48.623 -14.680 -10.977 1.00 53.69 85 LEU A N 1
ATOM 690 C CA . LEU A 1 85 ? 48.805 -16.128 -11.046 1.00 53.69 85 LEU A CA 1
ATOM 691 C C . LEU A 1 85 ? 50.291 -16.429 -10.798 1.00 53.69 85 LEU A C 1
ATOM 693 O O . LEU A 1 85 ? 51.143 -15.675 -11.264 1.00 53.69 85 LEU A O 1
ATOM 697 N N . LEU A 1 86 ? 50.517 -17.491 -10.018 1.00 56.00 86 LEU A N 1
ATOM 698 C CA . LEU A 1 86 ? 51.789 -18.034 -9.516 1.00 56.00 86 LEU A CA 1
ATOM 699 C C . LEU A 1 86 ? 52.997 -17.883 -10.451 1.00 56.00 86 LEU A C 1
ATOM 701 O O . LEU A 1 86 ? 52.859 -18.218 -11.649 1.00 56.00 86 LEU A O 1
#

Secondary structure (DSSP, 8-state):
-PEEEEEEEEEEEEEE--SSTTSPPEEEEEETTS-TTT-EEEEES-EE-TTS-EE---TT-EEEEEEEEE------------PPP-

Mean predicted aligned error: 8.88 Å